Protein AF-A0A848TFR6-F1 (afdb_monomer_lite)

pLDDT: mean 90.68, std 7.01, range [67.88, 98.12]

Structure (mmCIF, N/CA/C/O backbone):
data_AF-A0A848TFR6-F1
#
_entry.id   AF-A0A848TFR6-F1
#
loop_
_atom_site.group_PDB
_atom_site.id
_atom_site.type_symbol
_atom_site.label_atom_id
_atom_site.label_alt_id
_atom_site.label_comp_id
_atom_site.label_asym_id
_atom_site.label_entity_id
_atom_site.label_seq_id
_atom_site.pdbx_PDB_ins_code
_atom_site.Cartn_x
_atom_site.Cartn_y
_atom_site.Cartn_z
_atom_site.occupancy
_atom_site.B_iso_or_equiv
_atom_site.auth_seq_id
_atom_site.auth_comp_id
_atom_site.auth_asym_id
_atom_site.auth_atom_id
_atom_site.pdbx_PDB_model_num
ATOM 1 N N . VAL A 1 1 ? 8.541 6.849 -12.680 1.00 67.88 1 VAL A N 1
ATOM 2 C CA . VAL A 1 1 ? 8.559 7.303 -11.258 1.00 67.88 1 VAL A CA 1
ATOM 3 C C . VAL A 1 1 ? 7.192 7.788 -10.793 1.00 67.88 1 VAL A C 1
ATOM 5 O O . VAL A 1 1 ? 6.744 7.373 -9.733 1.00 67.88 1 VAL A O 1
ATOM 8 N N . SER A 1 2 ? 6.513 8.622 -11.583 1.00 83.38 2 SER A N 1
ATOM 9 C CA . SER A 1 2 ? 5.217 9.212 -11.236 1.00 83.38 2 SER A CA 1
ATOM 10 C C . SER A 1 2 ? 4.123 8.179 -10.896 1.00 83.38 2 SER A C 1
ATOM 12 O O . SER A 1 2 ? 3.468 8.323 -9.870 1.00 83.38 2 SER A O 1
ATOM 14 N N . TYR A 1 3 ? 3.988 7.104 -11.684 1.00 85.38 3 TYR A N 1
ATOM 15 C CA . TYR A 1 3 ? 3.051 5.998 -11.424 1.00 85.38 3 TYR A CA 1
ATOM 16 C C . TYR A 1 3 ? 3.254 5.353 -10.043 1.00 85.38 3 TYR A C 1
ATOM 18 O O . TYR A 1 3 ? 2.313 5.257 -9.263 1.00 85.38 3 TYR A O 1
ATOM 26 N N . ILE A 1 4 ? 4.491 4.966 -9.712 1.00 85.88 4 ILE A N 1
ATOM 27 C CA . ILE A 1 4 ? 4.817 4.255 -8.462 1.00 85.88 4 ILE A CA 1
ATOM 28 C C . ILE A 1 4 ? 4.457 5.106 -7.245 1.00 85.88 4 ILE A C 1
ATOM 30 O O . ILE A 1 4 ? 3.853 4.605 -6.303 1.00 85.88 4 ILE A O 1
ATOM 34 N N . LYS A 1 5 ? 4.783 6.405 -7.287 1.00 87.75 5 LYS A N 1
ATOM 35 C CA . LYS A 1 5 ? 4.442 7.341 -6.211 1.00 87.75 5 LYS A CA 1
ATOM 36 C C . LYS A 1 5 ? 2.928 7.380 -5.972 1.00 87.75 5 LYS A C 1
ATOM 38 O O . LYS A 1 5 ? 2.492 7.263 -4.836 1.00 87.75 5 LYS A O 1
ATOM 43 N N . ARG A 1 6 ? 2.140 7.467 -7.046 1.00 90.69 6 ARG A N 1
ATOM 44 C CA . ARG A 1 6 ? 0.670 7.547 -6.983 1.00 90.69 6 ARG A CA 1
ATOM 45 C C . ARG A 1 6 ? 0.033 6.237 -6.523 1.00 90.69 6 ARG A C 1
ATOM 47 O O . ARG A 1 6 ? -0.937 6.267 -5.776 1.00 90.69 6 ARG A O 1
ATOM 54 N N . ASN A 1 7 ? 0.582 5.091 -6.929 1.00 90.56 7 ASN A N 1
ATOM 55 C CA . ASN A 1 7 ? 0.151 3.789 -6.418 1.00 90.56 7 ASN A CA 1
ATOM 56 C C . ASN A 1 7 ? 0.423 3.669 -4.907 1.00 90.56 7 ASN A C 1
ATOM 58 O O . ASN A 1 7 ? -0.481 3.297 -4.163 1.00 90.56 7 ASN A O 1
ATOM 62 N N . LEU A 1 8 ? 1.609 4.071 -4.437 1.00 89.88 8 LEU A N 1
ATOM 63 C CA . LEU A 1 8 ? 1.927 4.057 -3.006 1.00 89.88 8 LEU A CA 1
ATOM 64 C C . LEU A 1 8 ? 1.019 5.000 -2.204 1.00 89.88 8 LEU A C 1
ATOM 66 O O . LEU A 1 8 ? 0.497 4.610 -1.163 1.00 89.88 8 LEU A O 1
ATOM 70 N N . GLU A 1 9 ? 0.805 6.222 -2.697 1.00 92.44 9 GLU A N 1
ATOM 71 C CA . GLU A 1 9 ? -0.102 7.193 -2.076 1.00 92.44 9 GLU A CA 1
ATOM 72 C C . GLU A 1 9 ? -1.524 6.634 -1.959 1.00 92.44 9 GLU A C 1
ATOM 74 O O . GLU A 1 9 ? -2.113 6.712 -0.883 1.00 92.44 9 GLU A O 1
ATOM 79 N N . PHE A 1 10 ? -2.038 5.984 -3.010 1.00 94.12 10 PHE A N 1
ATOM 80 C CA . PHE A 1 10 ? -3.358 5.354 -2.995 1.00 94.12 10 PHE A CA 1
ATOM 81 C C . PHE A 1 10 ? -3.513 4.343 -1.848 1.00 94.12 10 PHE A C 1
ATOM 83 O O . PHE A 1 10 ? -4.439 4.467 -1.046 1.00 94.12 10 PHE A O 1
ATOM 90 N N . HIS A 1 11 ? -2.601 3.373 -1.720 1.00 94.75 11 HIS A N 1
ATOM 91 C CA . HIS A 1 11 ? -2.703 2.379 -0.647 1.00 94.75 11 HIS A CA 1
ATOM 92 C C . HIS A 1 11 ? -2.460 2.984 0.738 1.00 94.75 11 HIS A C 1
ATOM 94 O O . HIS A 1 11 ? -3.166 2.643 1.688 1.00 94.75 11 HIS A O 1
ATOM 100 N N . ARG A 1 12 ? -1.507 3.916 0.866 1.00 92.62 12 ARG A N 1
ATOM 101 C CA . ARG A 1 12 ? -1.221 4.581 2.143 1.00 92.62 12 ARG A CA 1
ATOM 102 C C . ARG A 1 12 ? -2.442 5.334 2.667 1.00 92.62 12 ARG A C 1
ATOM 104 O O . ARG A 1 12 ? -2.741 5.237 3.855 1.00 92.62 12 ARG A O 1
ATOM 111 N N . THR A 1 13 ? -3.180 6.033 1.801 1.00 93.56 13 THR A N 1
ATOM 112 C CA . THR A 1 13 ? -4.424 6.714 2.187 1.00 93.56 13 THR A CA 1
ATOM 113 C C . THR A 1 13 ? -5.453 5.740 2.759 1.00 93.56 13 THR A C 1
ATOM 115 O O . THR A 1 13 ? -6.090 6.065 3.759 1.00 93.56 13 THR A O 1
ATOM 118 N N . LEU A 1 14 ? -5.592 4.544 2.178 1.00 92.19 14 LEU A N 1
ATOM 119 C CA . LEU A 1 14 ? -6.495 3.513 2.698 1.00 92.19 14 LEU A CA 1
ATOM 120 C C . LEU A 1 14 ? -6.045 3.022 4.076 1.00 92.19 14 LEU A C 1
ATOM 122 O O . LEU A 1 14 ? -6.842 2.964 5.009 1.00 92.19 14 LEU A O 1
ATOM 126 N N . TYR A 1 15 ? -4.760 2.704 4.224 1.00 92.50 15 TYR A N 1
ATOM 127 C CA . TYR A 1 15 ? -4.256 2.068 5.442 1.00 92.50 15 TYR A CA 1
ATOM 128 C C . TYR A 1 15 ? -4.226 3.029 6.633 1.00 92.50 15 TYR A C 1
ATOM 130 O O . TYR A 1 15 ? -4.506 2.617 7.757 1.00 92.50 15 TYR A O 1
ATOM 138 N N . LEU A 1 16 ? -4.000 4.326 6.399 1.00 93.25 16 LEU A N 1
ATOM 139 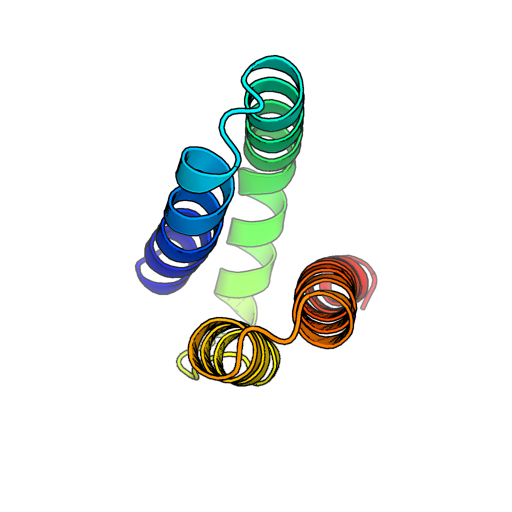C CA . LEU A 1 16 ? -4.106 5.352 7.443 1.00 93.25 16 LEU A CA 1
ATOM 140 C C . LEU A 1 16 ? -5.522 5.449 8.039 1.00 93.25 16 LEU A C 1
ATOM 142 O O . LEU A 1 16 ? -5.676 5.804 9.208 1.00 93.25 16 LEU A O 1
ATOM 146 N N . ARG A 1 17 ? -6.569 5.102 7.278 1.00 92.75 17 ARG A N 1
ATOM 147 C CA . ARG A 1 17 ? -7.952 5.086 7.787 1.00 92.75 17 ARG A CA 1
ATOM 148 C C . ARG A 1 17 ? -8.272 3.868 8.648 1.00 92.75 17 ARG A C 1
ATOM 150 O O . ARG A 1 17 ? -9.210 3.944 9.430 1.00 92.75 17 ARG A O 1
ATOM 157 N N . ALA A 1 18 ? -7.494 2.791 8.556 1.00 90.19 18 ALA A N 1
ATOM 158 C CA . ALA A 1 18 ? -7.742 1.566 9.314 1.00 90.19 18 ALA A CA 1
ATOM 159 C C . ALA A 1 18 ? -7.427 1.689 10.817 1.00 90.19 18 ALA A C 1
ATOM 161 O O . ALA A 1 18 ? -7.798 0.804 11.577 1.00 90.19 18 ALA A O 1
ATOM 162 N N . GLN A 1 19 ? -6.731 2.753 11.248 1.00 90.94 19 GLN A N 1
ATOM 163 C CA . GLN A 1 19 ? -6.354 2.984 12.654 1.00 90.94 19 GLN A CA 1
ATOM 164 C C . GLN A 1 19 ? -5.610 1.788 13.293 1.00 90.94 19 GLN A C 1
ATOM 166 O O . GLN A 1 19 ? -5.719 1.529 14.488 1.00 90.94 19 GLN A O 1
ATOM 171 N N . ALA A 1 20 ? -4.82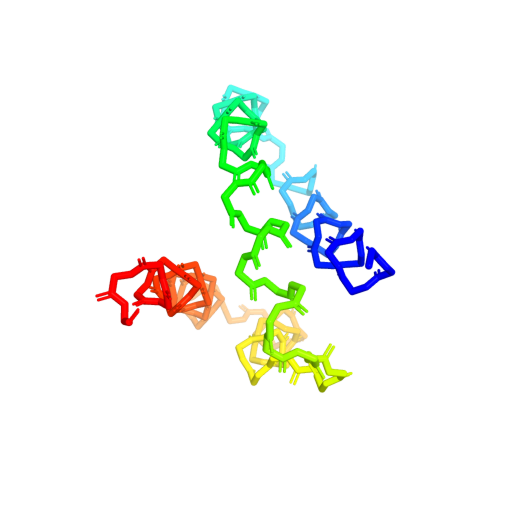0 1.068 12.489 1.00 94.88 20 ALA A N 1
ATOM 172 C CA . ALA A 1 20 ? -4.065 -0.117 12.892 1.00 94.88 20 ALA A CA 1
ATOM 173 C C . ALA A 1 20 ? -2.546 0.141 12.773 1.00 94.88 20 ALA A C 1
ATOM 175 O O . ALA A 1 20 ? -1.922 -0.300 11.804 1.00 94.88 20 ALA A O 1
ATOM 176 N N . PRO A 1 21 ? -1.924 0.870 13.723 1.00 93.62 21 PRO A N 1
ATOM 177 C CA . PRO A 1 21 ? -0.554 1.372 13.581 1.00 93.62 21 PRO A CA 1
ATOM 178 C C . PRO A 1 21 ? 0.498 0.264 13.435 1.00 93.62 21 PRO A C 1
ATOM 180 O O . PRO A 1 21 ? 1.404 0.394 12.616 1.00 93.62 21 PRO A O 1
ATOM 183 N N . ALA A 1 22 ? 0.354 -0.854 14.157 1.00 95.75 22 ALA A N 1
ATOM 184 C CA . ALA A 1 22 ? 1.266 -1.993 14.029 1.00 95.75 22 ALA A CA 1
ATOM 185 C C . ALA A 1 22 ? 1.207 -2.622 12.624 1.00 95.75 22 ALA A C 1
ATOM 187 O O . ALA A 1 22 ? 2.239 -2.871 12.007 1.00 95.75 22 ALA A O 1
ATOM 188 N N . MET A 1 23 ? -0.001 -2.812 12.083 1.00 94.62 23 MET A N 1
ATOM 189 C CA . MET A 1 23 ? -0.192 -3.357 10.733 1.00 94.62 23 MET A CA 1
ATOM 190 C C . MET A 1 23 ? 0.309 -2.390 9.655 1.00 94.62 23 MET A C 1
ATOM 192 O O . MET A 1 23 ? 0.923 -2.820 8.679 1.00 94.62 23 MET A O 1
ATOM 196 N N . LEU A 1 24 ? 0.095 -1.084 9.844 1.00 93.94 24 LEU A N 1
ATOM 197 C CA . LEU A 1 24 ? 0.613 -0.055 8.946 1.00 93.94 24 LEU A CA 1
ATOM 198 C C . LEU A 1 24 ? 2.147 -0.077 8.899 1.00 93.94 24 LEU A C 1
ATOM 200 O O . LEU A 1 24 ? 2.710 -0.117 7.808 1.00 93.94 24 LEU A O 1
ATOM 204 N N . ALA A 1 25 ? 2.816 -0.130 10.055 1.00 95.06 25 ALA A N 1
ATOM 205 C CA . ALA A 1 25 ? 4.277 -0.193 10.127 1.00 95.06 25 ALA A CA 1
ATOM 206 C C . ALA A 1 25 ? 4.844 -1.451 9.442 1.00 95.06 25 ALA A C 1
ATOM 208 O O . ALA A 1 25 ? 5.853 -1.382 8.731 1.00 95.06 25 ALA A O 1
ATOM 209 N N . MET A 1 26 ? 4.172 -2.597 9.596 1.00 96.00 26 MET A N 1
ATOM 210 C CA . MET A 1 26 ? 4.537 -3.829 8.891 1.00 96.00 26 MET A CA 1
ATOM 211 C C . MET A 1 26 ? 4.415 -3.666 7.370 1.00 96.00 26 MET A C 1
ATOM 213 O O . MET A 1 26 ? 5.348 -4.005 6.640 1.00 96.00 26 MET A O 1
ATOM 217 N N . ALA A 1 27 ? 3.301 -3.109 6.883 1.00 93.00 27 ALA A N 1
ATOM 218 C CA . ALA A 1 27 ? 3.088 -2.884 5.454 1.00 93.00 27 ALA A CA 1
ATOM 219 C C . ALA A 1 27 ? 4.119 -1.907 4.860 1.00 93.00 27 ALA A C 1
ATOM 221 O O . ALA A 1 27 ? 4.698 -2.185 3.808 1.00 93.00 27 ALA A O 1
ATOM 222 N N . GLU A 1 28 ? 4.401 -0.796 5.547 1.00 92.69 28 GLU A N 1
ATOM 223 C CA . GLU A 1 28 ? 5.417 0.182 5.135 1.00 92.69 28 GLU A CA 1
ATOM 224 C C . GLU A 1 28 ? 6.819 -0.436 5.059 1.00 92.69 28 GLU A C 1
ATOM 226 O O . GLU A 1 28 ? 7.546 -0.178 4.098 1.00 92.69 28 GLU A O 1
ATOM 231 N N . THR A 1 29 ? 7.170 -1.313 6.003 1.00 95.44 29 THR A N 1
ATOM 232 C CA . THR A 1 29 ? 8.453 -2.035 5.995 1.00 95.44 29 THR A CA 1
ATOM 233 C C . THR A 1 29 ? 8.577 -2.957 4.781 1.00 95.44 29 THR A C 1
ATOM 235 O O . THR A 1 29 ? 9.579 -2.906 4.065 1.00 95.44 29 THR A O 1
ATOM 238 N N . VAL A 1 30 ? 7.547 -3.763 4.499 1.00 92.56 30 VAL A N 1
ATOM 239 C CA . VAL A 1 30 ? 7.538 -4.667 3.336 1.00 92.56 30 VAL A CA 1
ATOM 240 C C . VAL A 1 30 ? 7.641 -3.875 2.030 1.00 92.56 30 VAL A C 1
ATOM 242 O O . VAL A 1 30 ? 8.413 -4.231 1.139 1.00 92.56 30 VAL A O 1
ATOM 245 N N . TRP A 1 31 ? 6.919 -2.760 1.906 1.00 91.19 31 TRP A N 1
ATOM 246 C CA . TRP A 1 31 ? 7.009 -1.919 0.711 1.00 91.19 31 TRP A CA 1
ATOM 247 C C . TRP A 1 31 ? 8.360 -1.241 0.538 1.00 91.19 31 TRP A C 1
ATOM 249 O O . TRP A 1 31 ? 8.834 -1.144 -0.595 1.00 91.19 31 TRP A O 1
ATOM 259 N N . LEU A 1 32 ? 8.988 -0.789 1.624 1.00 92.06 32 LEU A N 1
ATOM 260 C CA . LEU A 1 32 ? 10.324 -0.204 1.566 1.00 92.06 32 LEU A CA 1
ATOM 261 C C . LEU A 1 32 ? 11.327 -1.204 0.974 1.00 92.06 32 LEU A C 1
ATOM 263 O O . LEU A 1 32 ? 12.098 -0.848 0.083 1.00 92.06 32 LEU A O 1
ATOM 267 N N . GLN A 1 33 ? 11.253 -2.466 1.404 1.00 93.50 33 GLN A N 1
ATOM 268 C CA . GLN A 1 33 ? 12.086 -3.552 0.884 1.00 93.50 33 GLN A CA 1
ATOM 269 C C . GLN A 1 33 ? 11.785 -3.869 -0.593 1.00 93.50 33 GLN A C 1
ATOM 271 O O . GLN A 1 33 ? 12.705 -4.098 -1.377 1.00 93.50 33 GLN A O 1
ATOM 276 N N . LEU A 1 34 ? 10.511 -3.840 -1.004 1.00 89.81 34 LEU A N 1
ATOM 277 C CA . LEU A 1 34 ? 10.092 -4.130 -2.386 1.00 89.81 34 LEU A CA 1
ATOM 278 C C . LEU A 1 34 ? 10.291 -2.964 -3.371 1.00 89.81 34 LEU A C 1
ATOM 280 O O . LEU A 1 34 ? 10.221 -3.167 -4.589 1.00 89.81 34 LEU A O 1
ATOM 284 N N . GLY A 1 35 ? 10.538 -1.748 -2.879 1.00 88.69 35 GLY A N 1
ATOM 285 C CA . GLY A 1 35 ? 10.628 -0.523 -3.677 1.00 88.69 35 GLY A CA 1
ATOM 286 C C . GLY A 1 35 ? 11.575 -0.606 -4.886 1.00 88.69 35 GLY A C 1
ATOM 287 O O . GLY A 1 35 ? 11.139 -0.305 -6.005 1.00 88.69 35 GLY A O 1
ATOM 288 N N . PRO A 1 36 ? 12.845 -1.034 -4.725 1.00 91.12 36 PRO A N 1
ATOM 289 C CA . PRO A 1 36 ? 13.788 -1.169 -5.839 1.00 91.12 36 PRO A CA 1
ATOM 290 C C . PRO A 1 36 ? 13.320 -2.162 -6.912 1.00 91.12 36 PRO A C 1
ATOM 292 O O . PRO A 1 36 ? 13.415 -1.874 -8.110 1.00 91.12 36 PRO A O 1
ATOM 295 N N . THR A 1 37 ? 12.754 -3.297 -6.497 1.00 91.25 37 THR A N 1
ATOM 296 C CA . THR A 1 37 ? 12.263 -4.345 -7.402 1.00 91.25 37 THR A CA 1
ATOM 297 C C . THR A 1 37 ? 11.079 -3.846 -8.227 1.00 91.25 37 THR A C 1
ATOM 299 O O . THR A 1 37 ? 11.094 -3.932 -9.457 1.00 91.25 37 THR A O 1
ATOM 302 N N . MET A 1 38 ? 10.093 -3.223 -7.574 1.00 88.00 38 MET A N 1
ATOM 303 C CA . MET A 1 38 ? 8.940 -2.630 -8.256 1.00 88.00 38 MET A CA 1
ATOM 304 C C . MET A 1 38 ? 9.356 -1.491 -9.194 1.00 88.00 38 MET A C 1
ATOM 306 O O . MET A 1 38 ? 8.833 -1.378 -10.303 1.00 88.00 38 MET A O 1
ATOM 310 N N . ARG A 1 39 ? 10.342 -0.667 -8.808 1.00 87.75 39 ARG A N 1
ATOM 311 C CA . ARG A 1 39 ? 10.882 0.389 -9.679 1.00 87.75 39 ARG A CA 1
ATOM 312 C C . ARG A 1 39 ? 11.483 -0.167 -10.964 1.00 87.75 39 ARG A C 1
ATOM 314 O O . ARG A 1 39 ? 11.219 0.389 -12.030 1.00 87.75 39 ARG A O 1
ATOM 321 N N . LYS A 1 40 ? 12.255 -1.253 -10.874 1.00 89.31 40 LYS A N 1
ATOM 322 C CA . LYS A 1 40 ? 12.830 -1.936 -12.041 1.00 89.31 40 LYS A CA 1
ATOM 323 C C . LYS A 1 40 ? 11.740 -2.524 -12.941 1.00 89.31 40 LYS A C 1
ATOM 325 O O . LYS A 1 40 ? 11.803 -2.328 -14.152 1.00 89.31 40 LYS A O 1
ATOM 330 N N . LEU A 1 41 ? 10.739 -3.193 -12.362 1.00 87.94 41 LEU A N 1
ATOM 331 C CA . LEU A 1 41 ? 9.609 -3.775 -13.097 1.00 87.94 41 LEU A CA 1
ATOM 332 C C . LEU A 1 41 ? 8.820 -2.700 -13.863 1.00 87.94 41 LEU A C 1
ATOM 334 O O . LEU A 1 41 ? 8.689 -2.766 -15.085 1.00 87.94 41 LEU A O 1
ATOM 338 N N . TYR A 1 42 ? 8.329 -1.674 -13.164 1.00 85.50 42 TYR A N 1
ATOM 339 C CA . TYR A 1 42 ? 7.498 -0.637 -13.782 1.00 85.50 42 TYR A CA 1
ATOM 340 C C . TYR A 1 42 ? 8.264 0.251 -14.766 1.00 85.50 42 TYR A C 1
ATOM 342 O O . TYR A 1 42 ? 7.648 0.820 -15.663 1.00 85.50 42 TYR A O 1
ATOM 350 N N . GLY A 1 43 ? 9.591 0.352 -14.635 1.00 85.31 43 GLY A N 1
ATOM 351 C CA . GLY A 1 43 ? 10.440 0.999 -15.637 1.00 85.31 43 GLY A CA 1
ATOM 352 C C . GLY A 1 43 ? 10.451 0.277 -16.989 1.00 85.31 43 GLY A C 1
ATOM 353 O O . GLY A 1 43 ? 10.642 0.930 -18.005 1.00 85.31 43 GLY A O 1
ATOM 354 N N . LYS A 1 44 ? 10.213 -1.042 -17.014 1.00 85.06 44 LYS A N 1
ATOM 355 C CA . LYS A 1 44 ? 10.106 -1.833 -18.252 1.00 85.06 44 LYS A CA 1
ATOM 356 C C . LYS A 1 44 ? 8.691 -1.852 -18.824 1.00 85.06 44 LYS A C 1
ATOM 358 O O . LYS A 1 44 ? 8.521 -1.814 -20.034 1.00 85.06 44 LYS A O 1
ATOM 363 N N . LEU A 1 45 ? 7.681 -1.924 -17.954 1.00 80.50 45 LEU A N 1
ATOM 364 C CA . LEU A 1 45 ? 6.278 -2.072 -18.359 1.00 80.50 45 LEU A CA 1
ATOM 365 C C . LEU A 1 45 ? 5.660 -0.798 -18.959 1.00 80.50 45 LEU A C 1
ATOM 367 O O . LEU A 1 45 ? 4.552 -0.883 -19.477 1.00 80.50 45 LEU A O 1
ATOM 371 N N . ASN A 1 46 ? 6.316 0.369 -18.848 1.00 72.75 46 ASN A N 1
ATOM 372 C CA . ASN A 1 46 ? 5.802 1.671 -19.311 1.00 72.75 46 ASN A CA 1
ATOM 373 C C . ASN A 1 46 ? 4.316 1.903 -18.967 1.00 72.75 46 ASN A C 1
ATOM 375 O O . ASN A 1 46 ? 3.545 2.448 -19.752 1.00 72.75 46 ASN A O 1
ATOM 379 N N . ARG A 1 47 ? 3.899 1.472 -17.770 1.00 74.44 47 ARG A N 1
ATOM 380 C CA . ARG A 1 47 ? 2.495 1.513 -17.354 1.00 74.44 47 ARG A CA 1
ATOM 381 C C . ARG A 1 47 ? 2.008 2.942 -17.127 1.00 74.44 47 ARG A C 1
ATOM 383 O O . ARG A 1 47 ? 2.553 3.663 -16.288 1.00 74.44 47 ARG A O 1
ATOM 390 N N . THR A 1 48 ? 0.922 3.294 -17.807 1.00 69.75 48 THR A N 1
ATOM 391 C CA . THR A 1 48 ? 0.208 4.572 -17.654 1.00 69.75 48 THR A CA 1
ATOM 392 C C . THR A 1 48 ? -1.224 4.406 -17.153 1.00 69.75 48 THR A C 1
ATOM 394 O O . THR A 1 48 ? -1.781 5.351 -16.596 1.00 69.75 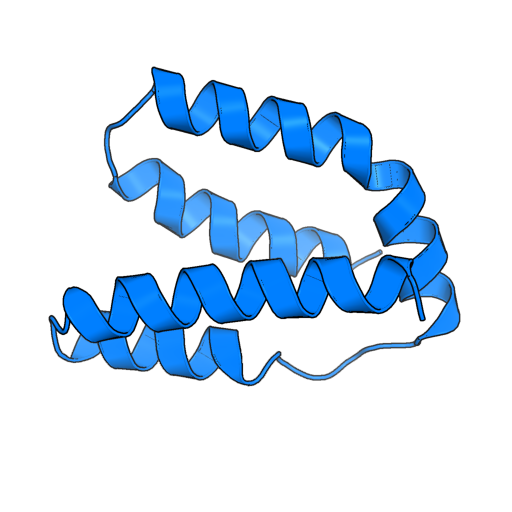48 THR A O 1
ATOM 397 N N . ASP A 1 49 ? -1.804 3.216 -17.301 1.00 73.12 49 ASP A N 1
ATOM 398 C CA . ASP A 1 49 ? -3.215 2.985 -17.000 1.00 73.12 49 ASP A CA 1
ATOM 399 C C . ASP A 1 49 ? -3.489 2.749 -15.515 1.00 73.12 49 ASP A C 1
ATOM 401 O O . ASP A 1 49 ? -2.676 2.190 -14.771 1.00 73.12 49 ASP A O 1
ATOM 405 N N . VAL A 1 50 ? -4.694 3.141 -15.096 1.00 75.19 50 VAL A N 1
ATOM 406 C CA . VAL A 1 50 ? -5.210 2.868 -13.752 1.00 75.19 50 VAL A CA 1
ATOM 407 C C . VAL A 1 50 ? -5.486 1.365 -13.609 1.00 75.19 50 VAL A C 1
ATOM 409 O O . VAL A 1 50 ? -6.257 0.826 -14.408 1.00 75.19 50 VAL A O 1
ATOM 412 N N . PRO A 1 51 ? -4.937 0.681 -12.585 1.00 83.38 51 PRO A N 1
ATOM 413 C CA . PRO A 1 51 ? -5.225 -0.731 -12.345 1.00 83.38 51 PRO A CA 1
ATOM 414 C C . PRO A 1 51 ? -6.725 -0.990 -12.140 1.00 83.38 51 PRO A C 1
ATOM 416 O O . PRO A 1 51 ? -7.400 -0.251 -11.422 1.00 83.38 51 PRO A O 1
ATOM 419 N N . ALA A 1 52 ? -7.253 -2.068 -12.728 1.00 89.50 52 ALA A N 1
ATOM 420 C CA . ALA A 1 52 ? -8.670 -2.424 -12.607 1.00 89.50 52 ALA A CA 1
ATOM 421 C C . ALA A 1 52 ? -9.103 -2.607 -11.139 1.00 89.50 52 ALA A C 1
ATOM 423 O O . ALA A 1 52 ? -10.155 -2.110 -10.737 1.00 89.50 52 ALA A O 1
ATOM 424 N N . ASN A 1 53 ? -8.253 -3.224 -10.312 1.00 94.25 53 ASN A N 1
ATOM 425 C CA . ASN A 1 53 ? -8.558 -3.453 -8.900 1.00 94.25 53 ASN A CA 1
ATOM 426 C C . ASN A 1 53 ? -8.638 -2.154 -8.082 1.00 94.25 53 ASN A C 1
ATOM 428 O O . ASN A 1 53 ? -9.452 -2.083 -7.169 1.00 94.25 53 ASN A O 1
ATOM 432 N N . HIS A 1 54 ? -7.911 -1.087 -8.443 1.00 95.62 54 HIS A N 1
ATOM 433 C CA . HIS A 1 54 ? -8.088 0.222 -7.795 1.00 95.62 54 HIS A CA 1
ATOM 434 C C . HIS A 1 54 ? -9.518 0.753 -7.983 1.00 95.62 54 HIS A C 1
ATOM 436 O O . HIS A 1 54 ? -10.101 1.317 -7.057 1.00 95.62 54 HIS A O 1
ATOM 442 N N . ARG A 1 55 ? -10.113 0.555 -9.169 1.00 95.31 55 ARG A N 1
ATOM 443 C CA . ARG A 1 55 ? -11.505 0.957 -9.432 1.00 95.31 55 ARG A CA 1
ATOM 444 C C . ARG A 1 55 ? -12.486 0.137 -8.595 1.00 95.31 55 ARG A C 1
ATOM 446 O O . ARG A 1 55 ? -13.432 0.709 -8.062 1.00 95.31 55 ARG A O 1
ATOM 453 N N . LEU A 1 56 ? -12.227 -1.163 -8.440 1.00 97.06 56 LEU A N 1
ATOM 454 C CA . LEU A 1 56 ? -13.034 -2.054 -7.601 1.00 97.06 56 LEU A CA 1
ATOM 455 C C . LEU A 1 56 ? -12.942 -1.685 -6.115 1.00 97.06 56 LEU A C 1
ATOM 457 O O . LEU A 1 56 ? -13.969 -1.621 -5.450 1.00 97.06 56 LEU A O 1
ATOM 461 N N . ILE A 1 57 ? -11.749 -1.350 -5.615 1.00 97.50 57 ILE A N 1
ATOM 462 C CA . ILE A 1 57 ? -11.547 -0.853 -4.244 1.00 97.50 57 ILE A CA 1
ATOM 463 C C . ILE A 1 57 ? -12.399 0.398 -3.998 1.00 97.50 57 ILE A C 1
ATOM 465 O O . ILE A 1 57 ? -13.122 0.474 -3.007 1.00 97.50 57 ILE A O 1
ATOM 469 N N . LEU A 1 58 ? -12.359 1.371 -4.914 1.00 96.62 58 LEU A N 1
ATOM 470 C CA . LEU A 1 58 ? -13.160 2.592 -4.792 1.00 96.62 58 LEU A CA 1
ATOM 471 C C . LEU A 1 58 ? -14.667 2.321 -4.879 1.00 96.62 58 LEU A C 1
ATOM 473 O O . LEU A 1 58 ? -15.438 2.977 -4.183 1.00 96.62 58 LEU A O 1
ATOM 477 N N . ALA A 1 59 ? -15.097 1.387 -5.729 1.00 97.50 59 ALA A N 1
ATOM 478 C CA . ALA A 1 59 ? -16.500 0.993 -5.821 1.00 97.50 59 ALA A CA 1
ATOM 479 C C . ALA A 1 59 ? -16.987 0.343 -4.516 1.00 97.50 59 ALA A C 1
ATOM 481 O O . ALA A 1 59 ? -18.015 0.759 -3.986 1.00 97.50 59 ALA A O 1
ATOM 482 N N . ALA A 1 60 ? -16.210 -0.588 -3.955 1.00 98.06 60 ALA A N 1
ATOM 483 C CA . ALA A 1 60 ? -16.525 -1.246 -2.690 1.00 98.06 60 ALA A CA 1
ATOM 484 C C . ALA A 1 60 ? -16.602 -0.246 -1.524 1.00 98.06 60 ALA A C 1
ATOM 486 O O . ALA A 1 60 ? -17.544 -0.287 -0.737 1.00 98.06 60 ALA A O 1
ATOM 487 N N . LEU A 1 61 ? -15.675 0.720 -1.463 1.00 96.69 61 LEU A N 1
ATOM 488 C CA . LEU A 1 61 ? -15.713 1.799 -0.468 1.00 96.69 61 LEU A CA 1
ATOM 489 C C . LEU A 1 61 ? -16.979 2.655 -0.574 1.00 96.69 61 LEU A C 1
ATOM 491 O O . LEU A 1 61 ? -17.574 2.980 0.447 1.00 96.69 61 LEU A O 1
ATOM 495 N N . ARG A 1 62 ? -17.404 3.016 -1.793 1.00 97.75 62 ARG A N 1
ATOM 496 C CA . ARG A 1 62 ? -18.636 3.799 -2.003 1.00 97.75 62 ARG A CA 1
ATOM 497 C C . ARG A 1 62 ? -19.893 3.026 -1.613 1.00 97.75 62 ARG A C 1
ATOM 499 O O . ARG A 1 62 ? -20.843 3.638 -1.145 1.00 97.75 62 ARG A O 1
ATOM 506 N N . ALA A 1 63 ? -19.894 1.713 -1.823 1.00 98.00 63 ALA A N 1
ATOM 507 C CA . ALA A 1 63 ? -21.021 0.843 -1.508 1.00 98.00 63 ALA A CA 1
ATOM 508 C C . ALA A 1 63 ? -21.066 0.396 -0.035 1.00 98.00 63 ALA A C 1
ATOM 510 O O . ALA A 1 63 ? -22.054 -0.203 0.376 1.00 98.00 63 ALA A O 1
ATOM 511 N N . GLY A 1 64 ? -20.010 0.642 0.753 1.00 97.12 64 GLY A N 1
ATOM 512 C CA . GLY A 1 64 ? -19.876 0.061 2.095 1.00 97.12 64 GLY A CA 1
ATOM 513 C C . GLY A 1 64 ? -19.677 -1.463 2.083 1.00 97.12 64 GLY A C 1
ATOM 514 O O . GLY A 1 64 ? -19.935 -2.124 3.084 1.00 97.12 64 GLY A O 1
ATOM 515 N N . ASP A 1 65 ? -19.229 -2.029 0.959 1.00 98.12 65 ASP A N 1
ATOM 516 C CA . ASP A 1 65 ? -19.050 -3.470 0.763 1.00 98.12 65 ASP A CA 1
ATOM 517 C C . ASP A 1 65 ? -17.705 -3.930 1.343 1.00 98.12 65 ASP A C 1
ATOM 519 O O . ASP A 1 65 ? -16.674 -3.976 0.666 1.00 98.12 65 ASP A O 1
ATOM 523 N N . GLU A 1 66 ? -17.702 -4.245 2.635 1.00 97.00 66 GLU A N 1
ATOM 524 C CA . GLU A 1 66 ? -16.509 -4.700 3.349 1.00 97.00 66 GLU A CA 1
ATOM 525 C C . GLU A 1 66 ? -15.937 -6.031 2.798 1.00 97.00 66 GLU A C 1
ATOM 527 O O . GLU A 1 66 ? -14.718 -6.110 2.583 1.00 97.00 66 GLU A O 1
ATOM 532 N N . PRO A 1 67 ? -16.743 -7.080 2.508 1.00 98.06 67 PRO A N 1
ATOM 533 C CA . PRO A 1 67 ? -16.244 -8.282 1.836 1.00 98.06 67 PRO A CA 1
ATOM 534 C C . PRO A 1 67 ? -15.609 -7.999 0.471 1.00 98.06 67 PRO A C 1
ATOM 536 O O . PRO A 1 67 ? -14.502 -8.485 0.204 1.00 98.06 67 PRO A O 1
ATOM 539 N N . GLY A 1 68 ? -16.267 -7.197 -0.369 1.00 98.00 68 GLY A N 1
ATOM 540 C CA . GLY A 1 68 ? -15.753 -6.811 -1.680 1.00 98.00 68 GLY A CA 1
ATOM 541 C C . GLY A 1 68 ? -14.471 -5.993 -1.581 1.00 98.00 68 GLY A C 1
ATOM 542 O O . GLY A 1 68 ? -13.522 -6.246 -2.326 1.00 98.00 68 GLY A O 1
ATOM 543 N N . LEU A 1 69 ? -14.377 -5.087 -0.603 1.00 97.25 69 LEU A N 1
ATOM 544 C CA . LEU A 1 69 ? -13.173 -4.301 -0.345 1.00 97.25 69 LEU A CA 1
ATOM 545 C C . LEU A 1 69 ? -11.981 -5.200 -0.004 1.00 97.25 69 LEU A C 1
ATOM 547 O O . LEU A 1 69 ? -10.915 -5.065 -0.610 1.00 97.25 69 LEU A O 1
ATOM 551 N N . ARG A 1 70 ? -12.156 -6.154 0.921 1.00 96.25 70 ARG A N 1
ATOM 552 C CA . ARG A 1 70 ? -11.096 -7.115 1.273 1.00 96.25 70 ARG A CA 1
ATOM 553 C C . ARG A 1 70 ? -10.624 -7.910 0.061 1.00 96.25 70 ARG A C 1
ATOM 555 O O . ARG A 1 70 ? -9.419 -8.080 -0.137 1.00 96.25 70 ARG A O 1
ATOM 562 N N . LEU A 1 71 ? -11.562 -8.404 -0.748 1.00 97.88 71 LEU A N 1
ATOM 563 C CA . LEU A 1 71 ? -11.239 -9.176 -1.943 1.00 97.88 71 LEU A CA 1
ATOM 564 C C . LEU A 1 71 ? -10.478 -8.330 -2.971 1.00 97.88 71 LEU A C 1
ATOM 566 O O . LEU A 1 71 ? -9.473 -8.797 -3.513 1.00 97.88 71 LEU A O 1
ATOM 570 N N . ALA A 1 72 ? -10.926 -7.098 -3.215 1.00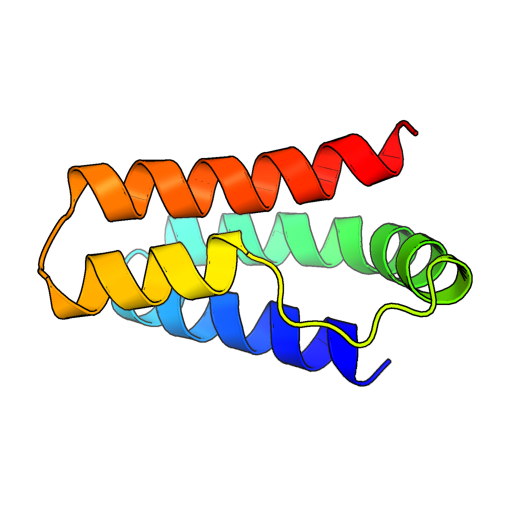 97.69 72 ALA A N 1
ATOM 571 C CA . ALA A 1 72 ? -10.314 -6.191 -4.177 1.00 97.69 72 ALA A CA 1
ATOM 572 C C . ALA A 1 72 ? -8.884 -5.800 -3.765 1.00 97.69 72 ALA A C 1
ATOM 574 O O . ALA A 1 72 ? -7.972 -5.894 -4.587 1.00 97.69 72 ALA A O 1
ATOM 575 N N . VAL A 1 73 ? -8.658 -5.462 -2.487 1.00 95.94 73 VAL A N 1
ATOM 576 C CA . VAL A 1 73 ? -7.314 -5.155 -1.957 1.00 95.94 73 VAL A CA 1
ATOM 577 C C . VAL A 1 73 ? -6.380 -6.360 -2.088 1.00 95.94 73 VAL A C 1
ATOM 579 O O . VAL A 1 73 ? -5.266 -6.228 -2.594 1.00 95.94 73 VAL A O 1
ATOM 582 N N . ARG A 1 74 ? -6.830 -7.560 -1.695 1.00 95.94 74 ARG A N 1
ATOM 583 C CA . ARG A 1 74 ? -6.015 -8.782 -1.806 1.00 95.94 74 ARG A CA 1
ATOM 584 C C . ARG A 1 74 ? -5.655 -9.105 -3.256 1.00 95.94 74 ARG A C 1
ATOM 586 O O . ARG A 1 74 ? -4.526 -9.515 -3.532 1.00 95.94 74 ARG A O 1
ATOM 593 N N . SER A 1 75 ? -6.612 -8.943 -4.167 1.00 96.75 75 SER A N 1
ATOM 594 C CA . SER A 1 75 ? -6.425 -9.222 -5.593 1.00 96.75 75 SER A CA 1
ATOM 595 C C . SER A 1 75 ? -5.437 -8.249 -6.229 1.00 96.75 75 SER A C 1
ATOM 597 O O . SER A 1 75 ? -4.580 -8.687 -6.994 1.00 96.75 75 SER A O 1
ATOM 599 N N . ASP A 1 76 ? -5.498 -6.967 -5.861 1.00 95.31 76 ASP A N 1
ATOM 600 C CA . ASP A 1 76 ? -4.554 -5.948 -6.321 1.00 95.31 76 ASP A CA 1
ATOM 601 C C . ASP A 1 76 ? -3.108 -6.283 -5.941 1.00 95.31 76 ASP A C 1
ATOM 603 O O . ASP A 1 76 ? -2.249 -6.424 -6.813 1.00 95.31 76 ASP A O 1
ATOM 607 N N . VAL A 1 77 ? -2.864 -6.534 -4.650 1.00 92.50 77 VAL A N 1
ATOM 608 C CA . VAL A 1 77 ? -1.523 -6.861 -4.143 1.00 92.50 77 VAL A CA 1
ATOM 609 C C . VAL A 1 77 ? -1.004 -8.157 -4.766 1.00 92.50 77 VAL A C 1
ATOM 611 O O . VAL A 1 77 ? 0.138 -8.218 -5.219 1.00 92.50 77 VAL A O 1
ATOM 614 N N . THR A 1 78 ? -1.849 -9.188 -4.848 1.00 93.50 78 THR A N 1
ATOM 615 C CA . THR A 1 78 ? -1.463 -10.491 -5.411 1.00 93.50 78 THR A CA 1
ATOM 616 C C . THR A 1 78 ? -1.128 -10.383 -6.898 1.00 93.50 78 THR A C 1
ATOM 618 O O . THR A 1 78 ? -0.138 -10.958 -7.349 1.00 93.50 78 THR A O 1
ATOM 621 N N . GLN A 1 79 ? -1.921 -9.636 -7.671 1.00 91.19 79 GLN A N 1
ATOM 622 C CA . GLN A 1 79 ? -1.627 -9.374 -9.079 1.00 91.19 79 GLN A CA 1
ATOM 623 C C . GLN A 1 79 ? -0.315 -8.595 -9.229 1.00 91.19 79 GLN A C 1
ATOM 625 O O . GLN A 1 79 ? 0.500 -8.947 -10.079 1.00 91.19 79 GLN A O 1
ATOM 630 N N . GLY A 1 80 ? -0.092 -7.593 -8.372 1.00 87.94 80 GLY A N 1
ATOM 631 C CA . GLY A 1 80 ? 1.166 -6.858 -8.248 1.00 87.94 80 GLY A CA 1
ATOM 632 C C . GLY A 1 80 ? 2.379 -7.776 -8.116 1.00 87.94 80 GLY A C 1
ATOM 633 O O . GLY A 1 80 ? 3.324 -7.681 -8.897 1.00 87.94 80 GLY A O 1
ATOM 634 N N . LEU A 1 81 ? 2.321 -8.698 -7.154 1.00 88.88 81 LEU A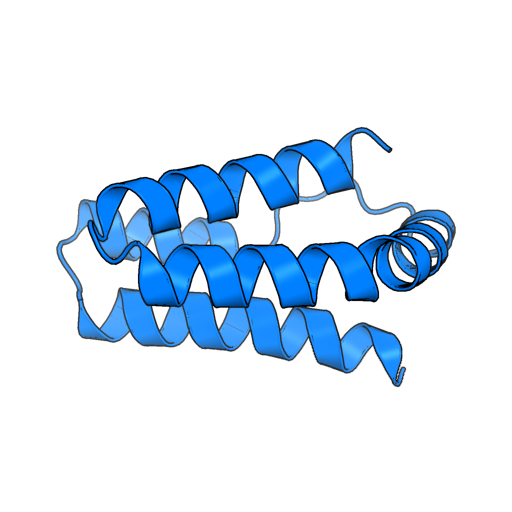 N 1
ATOM 635 C CA . LEU A 1 81 ? 3.405 -9.634 -6.859 1.00 88.88 81 LEU A CA 1
ATOM 636 C C . LEU A 1 81 ? 3.631 -10.661 -7.975 1.00 88.88 81 LEU A C 1
ATOM 638 O O . LEU A 1 81 ? 4.779 -10.960 -8.287 1.00 88.88 81 LEU A O 1
ATOM 642 N N . ARG A 1 82 ? 2.575 -11.161 -8.630 1.00 90.75 82 ARG A N 1
ATOM 643 C CA . ARG A 1 82 ? 2.713 -12.105 -9.759 1.00 90.75 82 ARG A CA 1
ATOM 644 C C . ARG A 1 82 ? 3.489 -11.523 -10.939 1.00 90.75 82 ARG A C 1
ATOM 646 O O . ARG A 1 82 ? 4.133 -12.273 -11.661 1.00 90.75 82 ARG A O 1
ATOM 653 N N . MET A 1 83 ? 3.465 -10.203 -11.127 1.00 86.88 83 MET A N 1
ATOM 654 C CA . MET A 1 83 ? 4.270 -9.556 -12.169 1.00 86.88 83 MET A CA 1
ATOM 655 C C . MET A 1 83 ? 5.777 -9.597 -11.880 1.00 86.88 83 MET A C 1
ATOM 657 O O . MET A 1 83 ? 6.565 -9.373 -12.789 1.00 86.88 83 MET A O 1
ATOM 661 N N . LEU A 1 84 ? 6.197 -9.851 -10.635 1.00 85.12 84 LEU A N 1
ATOM 662 C CA . LEU A 1 84 ? 7.616 -9.970 -10.280 1.00 85.12 84 LEU A CA 1
A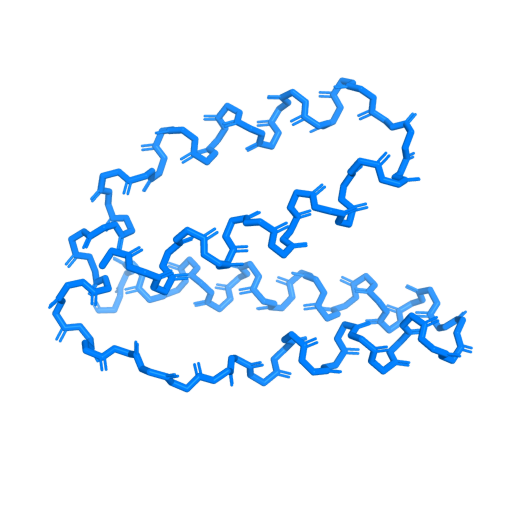TOM 663 C C . LEU A 1 84 ? 8.213 -11.320 -10.682 1.00 85.12 84 LEU A C 1
ATOM 665 O O . LEU A 1 84 ? 9.427 -11.424 -10.833 1.00 85.12 84 LEU A O 1
ATOM 669 N N . THR A 1 85 ? 7.367 -12.339 -10.811 1.00 83.31 85 THR A N 1
ATOM 670 C CA . THR A 1 85 ? 7.752 -13.704 -11.188 1.00 83.31 85 THR A CA 1
ATOM 671 C C . THR A 1 85 ? 7.488 -14.008 -12.662 1.00 83.31 85 THR A C 1
ATOM 673 O O . THR A 1 85 ? 7.693 -15.144 -13.080 1.00 83.31 85 THR A O 1
ATOM 676 N N . ALA A 1 86 ? 6.963 -13.033 -13.408 1.00 69.69 86 ALA A N 1
ATOM 677 C CA . ALA A 1 86 ? 6.639 -13.145 -14.826 1.00 69.69 86 ALA A CA 1
ATOM 678 C C . ALA A 1 86 ? 7.820 -12.755 -15.725 1.00 69.69 86 ALA A C 1
ATOM 680 O O . ALA A 1 86 ? 8.688 -11.969 -15.273 1.00 69.69 86 ALA A O 1
#

Radius of gyration: 13.25 Å; chains: 1; bounding box: 35×23×33 Å

Secondary structure (DSSP, 8-state):
-HHHHHHHHHHHHHHHHTT-HHHHHHHHHHHHHHHHHHHHHHHHHT--SPPHHHHHHHHHHHHT-HHHHHHHHHHHHHHHHHTT--

Foldseek 3Di:
DVVVVVVVVLVLVVVVVVPPVVVSVVVVVVCVVCVVLLVVLCVVVVDDDDDPLSVQLVVCVVVVNPVSNVVSVVVVVVVSVVSSVD

Sequence (86 aa):
VSYIKRNLEFHRTLYLRAQAPAMLAMAETVWLQLGPTMRKLYGKLNRTDVPANHRLILAALRAGDEPGLRLAVRSDVTQGLRMLTA